Protein AF-A0A517TIW8-F1 (afdb_monomer_lite)

Structure (mmCIF, N/CA/C/O backbone):
data_AF-A0A517TIW8-F1
#
_entry.id   AF-A0A517TIW8-F1
#
loop_
_atom_site.group_PDB
_atom_site.id
_atom_site.type_symbol
_atom_site.label_atom_id
_atom_site.label_alt_id
_atom_site.label_comp_id
_atom_site.label_asym_id
_atom_site.label_entity_id
_atom_site.label_seq_id
_atom_site.pdbx_PDB_ins_code
_atom_site.Cartn_x
_atom_site.Cartn_y
_atom_site.Cartn_z
_atom_site.occupancy
_atom_site.B_iso_or_equiv
_atom_site.auth_seq_id
_atom_site.auth_comp_id
_atom_site.auth_asym_id
_atom_site.auth_atom_id
_atom_site.pdbx_PDB_model_num
ATOM 1 N N . MET A 1 1 ? -57.743 36.082 57.887 1.00 53.44 1 MET A N 1
ATOM 2 C CA . MET A 1 1 ? -57.154 34.724 57.846 1.00 53.44 1 MET A CA 1
ATOM 3 C C . MET A 1 1 ? -56.485 34.524 56.487 1.00 53.44 1 MET A C 1
ATOM 5 O O . MET A 1 1 ? -57.170 34.214 55.525 1.00 53.44 1 MET A O 1
ATOM 9 N N . HIS A 1 2 ? -55.177 34.782 56.382 1.00 53.62 2 HIS A N 1
ATOM 10 C CA . HIS A 1 2 ? -54.404 34.622 55.143 1.00 53.62 2 HIS A CA 1
ATOM 11 C C . HIS A 1 2 ? -53.753 33.231 55.110 1.00 53.62 2 HIS A C 1
ATOM 13 O O . HIS A 1 2 ? -52.951 32.910 55.984 1.00 53.62 2 HIS A O 1
ATOM 19 N N . ARG A 1 3 ? -54.089 32.403 54.112 1.00 60.78 3 ARG A N 1
ATOM 20 C CA . ARG A 1 3 ? -53.341 31.177 53.792 1.00 60.78 3 ARG A CA 1
ATOM 21 C C . ARG A 1 3 ? -52.105 31.566 52.981 1.00 60.78 3 ARG A C 1
ATOM 23 O O . ARG A 1 3 ? -52.243 32.026 51.853 1.00 60.78 3 ARG A O 1
ATOM 30 N N . MET A 1 4 ? -50.916 31.369 53.546 1.00 65.06 4 MET A N 1
ATOM 31 C CA . MET A 1 4 ? -49.669 31.328 52.781 1.00 65.06 4 MET A CA 1
ATOM 32 C C . MET A 1 4 ? -49.652 30.030 51.970 1.00 65.06 4 MET A C 1
ATOM 34 O O . MET A 1 4 ? -49.499 28.943 52.522 1.00 65.06 4 MET A O 1
ATOM 38 N N . THR A 1 5 ? -49.854 30.132 50.662 1.00 72.44 5 THR A N 1
ATOM 39 C CA . THR A 1 5 ? -49.616 29.038 49.720 1.00 72.44 5 THR A CA 1
ATOM 40 C C . THR A 1 5 ? -48.121 28.988 49.428 1.00 72.44 5 THR A C 1
ATOM 42 O O . THR A 1 5 ? -47.616 29.796 48.652 1.00 72.44 5 THR A O 1
ATOM 45 N N . SER A 1 6 ? -47.389 28.080 50.074 1.00 72.00 6 SER A N 1
ATOM 46 C CA . SER A 1 6 ? -46.005 27.792 49.693 1.00 72.00 6 SER A CA 1
ATOM 47 C C . SER A 1 6 ? -46.008 27.113 48.325 1.00 72.00 6 SER A C 1
ATOM 49 O O . SER A 1 6 ? -46.441 25.963 48.212 1.00 72.00 6 SER A O 1
ATOM 51 N N . GLU A 1 7 ? -45.568 27.828 47.289 1.00 78.31 7 GLU A N 1
ATOM 52 C CA . GLU A 1 7 ? -45.368 27.246 45.963 1.00 78.31 7 GLU A CA 1
ATOM 53 C C . GLU A 1 7 ? -44.355 26.090 46.038 1.00 78.31 7 GLU A C 1
ATOM 55 O O . GLU A 1 7 ? -43.270 26.249 46.611 1.00 78.31 7 GLU A O 1
ATOM 60 N N . PRO A 1 8 ? -44.679 24.914 45.473 1.00 79.94 8 PRO A N 1
ATOM 61 C CA . PRO A 1 8 ? -43.777 23.776 45.476 1.00 79.94 8 PRO A CA 1
ATOM 62 C C . PRO A 1 8 ? -42.590 24.061 44.553 1.00 79.94 8 PRO A C 1
ATOM 64 O O . PRO A 1 8 ? -42.716 24.104 43.330 1.00 79.94 8 PRO A O 1
ATOM 67 N N . THR A 1 9 ? -41.408 24.238 45.140 1.00 82.19 9 THR A N 1
ATOM 68 C CA . THR A 1 9 ? -40.166 24.395 44.382 1.00 82.19 9 THR A CA 1
ATOM 69 C C . THR A 1 9 ? -39.881 23.097 43.613 1.00 82.19 9 THR A C 1
ATOM 71 O O . THR A 1 9 ? -39.866 22.023 44.224 1.00 82.19 9 THR A O 1
ATOM 74 N N . PRO A 1 10 ? -39.655 23.144 42.287 1.00 83.56 10 PRO A N 1
ATOM 75 C CA . PRO A 1 10 ? -39.486 21.937 41.491 1.00 83.56 10 PRO A CA 1
ATOM 76 C C . PRO A 1 10 ? -38.250 21.144 41.948 1.00 83.56 10 PRO A C 1
ATOM 78 O O . PRO A 1 10 ? -37.184 21.725 42.188 1.00 83.56 10 PRO A O 1
ATOM 81 N N . PRO A 1 11 ? -38.352 19.807 42.067 1.00 83.62 11 PRO A N 1
ATOM 82 C CA . PRO A 1 11 ? -37.263 18.988 42.576 1.00 83.62 11 PRO A CA 1
ATOM 83 C C . PRO A 1 11 ? -36.067 19.022 41.617 1.00 83.62 11 PRO A C 1
ATOM 85 O O . PRO A 1 11 ? -36.160 18.618 40.455 1.00 83.62 11 PRO A O 1
ATOM 88 N N . LYS A 1 12 ? -34.907 19.465 42.119 1.00 85.38 12 LYS A N 1
ATOM 89 C CA . LYS A 1 12 ? -33.630 19.410 41.391 1.00 85.38 12 LYS A CA 1
ATOM 90 C C . LYS A 1 12 ? -33.255 17.951 41.112 1.00 85.38 12 LYS A C 1
ATOM 92 O O . LYS A 1 12 ? -32.778 17.241 41.997 1.00 85.38 12 LYS A O 1
ATOM 97 N N . ARG A 1 13 ? -33.435 17.503 39.867 1.00 84.00 13 ARG A N 1
ATOM 98 C CA . ARG A 1 13 ? -32.959 16.194 39.398 1.00 84.00 13 ARG A CA 1
ATOM 99 C C . ARG A 1 13 ? -31.432 16.205 39.328 1.00 84.00 13 ARG A C 1
ATOM 101 O O . ARG A 1 13 ? -30.853 16.939 38.534 1.00 84.00 13 ARG A O 1
ATOM 108 N N . ARG A 1 14 ? -30.773 15.384 40.150 1.00 81.50 14 ARG A N 1
ATOM 109 C CA . ARG A 1 14 ? -29.335 15.112 40.022 1.00 81.50 14 ARG A CA 1
ATOM 110 C C . ARG A 1 14 ? -29.149 13.929 39.068 1.00 81.50 14 ARG A C 1
ATOM 112 O O . ARG A 1 14 ? -29.747 12.882 39.329 1.00 81.50 14 ARG A O 1
ATOM 119 N N . PRO A 1 15 ? -28.362 14.055 37.988 1.00 83.81 15 PRO A N 1
ATOM 120 C CA . PRO A 1 15 ? -28.078 12.919 37.124 1.00 83.81 15 PRO A CA 1
ATOM 121 C C . PRO A 1 15 ? -27.316 11.860 37.929 1.00 83.81 15 PRO A C 1
ATOM 123 O O . PRO A 1 15 ? -26.245 12.124 38.472 1.00 83.81 15 PRO A O 1
ATOM 126 N N . ARG A 1 16 ? -27.887 10.657 38.039 1.00 83.69 16 ARG A N 1
ATOM 127 C CA . ARG A 1 16 ? -27.211 9.497 38.627 1.00 83.69 16 ARG A CA 1
ATOM 128 C C . ARG A 1 16 ? -26.372 8.840 37.541 1.00 83.69 16 ARG A C 1
ATOM 130 O O . ARG A 1 16 ? -26.819 7.907 36.884 1.00 83.69 16 ARG A O 1
ATOM 137 N N . ILE A 1 17 ? -25.180 9.380 37.312 1.00 85.88 17 ILE A N 1
ATOM 138 C CA . ILE A 1 17 ? -24.220 8.769 36.394 1.00 85.88 17 ILE A CA 1
ATOM 139 C C . ILE A 1 17 ? -23.651 7.541 37.107 1.00 85.88 17 ILE A C 1
ATOM 141 O O . ILE A 1 17 ? -23.059 7.661 38.179 1.00 85.88 17 ILE A O 1
ATOM 145 N N . SER A 1 18 ? -23.891 6.355 36.549 1.00 92.19 18 SER A N 1
ATOM 146 C CA . SER A 1 18 ? -23.332 5.113 37.084 1.00 92.19 18 SER A CA 1
ATOM 147 C C . SER A 1 18 ? -21.809 5.138 36.956 1.00 92.19 18 SER A C 1
ATOM 149 O O . SER A 1 18 ? -21.274 5.516 35.912 1.00 92.19 18 SER A O 1
ATOM 151 N N . LEU A 1 19 ? -21.107 4.700 38.002 1.00 94.12 19 LEU A N 1
ATOM 152 C CA . LEU A 1 19 ? -19.645 4.597 38.014 1.00 94.12 19 LEU A CA 1
ATOM 153 C C . LEU A 1 19 ? -19.140 3.676 36.890 1.00 94.12 19 LEU A C 1
ATOM 155 O O . LEU A 1 19 ? -18.113 3.947 36.273 1.00 94.12 19 LEU A O 1
ATOM 159 N N . LEU A 1 20 ? -19.931 2.653 36.548 1.00 95.50 20 LEU A N 1
ATOM 160 C CA . LEU A 1 20 ? -19.684 1.777 35.405 1.00 95.50 20 LEU A CA 1
ATOM 161 C C . LEU A 1 20 ? -19.690 2.556 34.084 1.00 95.50 20 LEU A C 1
ATOM 163 O O . LEU A 1 20 ? -18.801 2.366 33.260 1.00 95.50 20 LEU A O 1
ATOM 167 N N . SER A 1 21 ? -20.652 3.463 33.891 1.00 94.81 21 SER A N 1
ATOM 168 C CA . SER A 1 21 ? -20.737 4.285 32.678 1.00 94.81 21 SER A CA 1
ATOM 169 C C . SER A 1 21 ? -19.540 5.224 32.542 1.00 94.81 21 SER A C 1
ATOM 171 O O . SER A 1 21 ? -19.052 5.419 31.434 1.00 94.81 21 SER A O 1
ATOM 173 N N . LEU A 1 22 ? -19.036 5.771 33.654 1.00 95.69 22 LEU A N 1
ATOM 174 C CA . LEU A 1 22 ? -17.847 6.626 33.652 1.00 95.69 22 LEU A CA 1
ATOM 175 C C . LEU A 1 22 ? -16.584 5.837 33.273 1.00 95.69 22 LEU A C 1
ATOM 177 O O . LEU A 1 22 ? -15.780 6.297 32.463 1.00 95.69 22 LEU A O 1
ATOM 181 N N . LEU A 1 23 ? -16.432 4.633 33.827 1.00 97.38 23 LEU A N 1
ATOM 182 C CA . LEU A 1 23 ? -15.302 3.757 33.526 1.00 97.38 23 LEU A CA 1
ATOM 183 C C . LEU A 1 23 ? -15.332 3.284 32.066 1.00 97.38 23 LEU A C 1
ATOM 185 O O . LEU A 1 23 ? -14.308 3.304 31.385 1.00 97.38 23 LEU A O 1
ATOM 189 N N . LEU A 1 24 ? -16.518 2.938 31.560 1.00 97.88 24 LEU A N 1
ATOM 190 C CA . LEU A 1 24 ? -16.712 2.572 30.161 1.00 97.88 24 LEU A CA 1
ATOM 191 C C . LEU A 1 24 ? -16.408 3.748 29.224 1.00 97.88 24 LEU A C 1
ATOM 193 O O . LEU A 1 24 ? -15.723 3.565 28.221 1.00 97.88 24 LEU A O 1
ATOM 197 N N . LEU A 1 25 ? -16.841 4.963 29.575 1.00 97.69 25 LEU A N 1
ATOM 198 C CA . LEU A 1 25 ? -16.522 6.167 28.809 1.00 97.69 25 LEU A CA 1
ATOM 199 C C . LEU A 1 25 ? -15.007 6.398 28.738 1.00 97.69 25 LEU A C 1
ATOM 201 O O . LEU A 1 25 ? -14.480 6.631 27.654 1.00 97.69 25 LEU A O 1
ATOM 205 N N . MET A 1 26 ? -14.298 6.281 29.863 1.00 98.12 26 MET A N 1
ATOM 206 C CA . MET A 1 26 ? -12.839 6.420 29.890 1.00 98.12 26 MET A CA 1
ATOM 207 C C . MET A 1 26 ? -12.138 5.372 29.023 1.00 98.12 26 MET A C 1
ATOM 209 O O . MET A 1 26 ? -11.208 5.711 28.293 1.00 98.12 26 MET A O 1
ATOM 213 N N . ALA A 1 27 ? -12.602 4.120 29.038 1.00 98.25 27 ALA A N 1
ATOM 214 C CA . ALA A 1 27 ? -12.051 3.072 28.182 1.00 98.25 27 ALA A CA 1
ATOM 215 C C . ALA A 1 27 ? -12.251 3.381 26.685 1.00 98.25 27 ALA A C 1
ATOM 217 O O . ALA A 1 27 ? -11.324 3.226 25.884 1.00 98.25 27 ALA A O 1
ATOM 218 N N . VAL A 1 28 ? -13.432 3.874 26.298 1.00 98.44 28 VAL A N 1
ATOM 219 C CA . VAL A 1 28 ? -13.714 4.284 24.911 1.00 98.44 28 VAL A CA 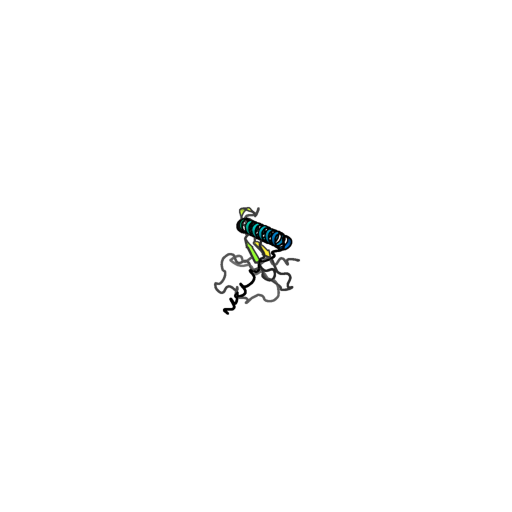1
ATOM 220 C C . VAL A 1 28 ? -12.835 5.466 24.502 1.00 98.44 28 VAL A C 1
ATOM 222 O O . VAL A 1 28 ? -12.226 5.440 23.434 1.00 98.44 28 VAL A O 1
ATOM 225 N N . VAL A 1 29 ? -12.700 6.485 25.353 1.00 98.50 29 VAL A N 1
ATOM 226 C CA . VAL A 1 29 ? -11.835 7.643 25.071 1.00 98.50 29 VAL A CA 1
ATOM 227 C C . VAL A 1 29 ? -10.373 7.210 24.935 1.00 98.50 29 VAL A C 1
ATOM 229 O O . VAL A 1 29 ? -9.712 7.594 23.970 1.00 98.50 29 VAL A O 1
ATOM 232 N N . GLY A 1 30 ? -9.885 6.358 25.839 1.00 98.25 30 GLY A N 1
ATOM 233 C CA . GLY A 1 30 ? -8.517 5.842 25.799 1.00 98.25 30 GLY A CA 1
ATOM 234 C C . GLY A 1 30 ? -8.219 5.054 24.522 1.00 98.25 30 GLY A C 1
ATOM 235 O O . GLY A 1 30 ? -7.231 5.325 23.843 1.00 98.25 30 GLY A O 1
ATOM 236 N N . THR A 1 31 ? -9.098 4.125 24.141 1.00 98.38 31 THR A N 1
ATOM 237 C CA . THR A 1 31 ? -8.937 3.337 22.902 1.00 98.38 31 THR A CA 1
ATOM 238 C C . THR A 1 31 ? -9.024 4.199 21.642 1.00 98.38 31 THR A C 1
ATOM 240 O O . THR A 1 31 ? -8.255 3.991 20.700 1.00 98.38 31 THR A O 1
ATOM 243 N N . THR A 1 32 ? -9.895 5.211 21.633 1.00 98.44 32 THR A N 1
ATOM 244 C CA . THR A 1 32 ? -10.029 6.145 20.505 1.00 98.44 32 THR A CA 1
ATOM 245 C C . THR A 1 32 ? -8.764 6.985 20.329 1.00 98.44 32 THR A C 1
ATOM 247 O O . THR A 1 32 ? -8.243 7.088 19.217 1.00 98.44 32 THR A O 1
ATOM 250 N N . LEU A 1 33 ? -8.221 7.531 21.423 1.00 98.19 33 LEU A N 1
ATOM 251 C CA . LEU A 1 33 ? -6.972 8.296 21.403 1.00 98.19 33 LEU A CA 1
ATOM 252 C C . LEU A 1 33 ? -5.790 7.438 20.943 1.00 98.19 33 LEU A C 1
ATOM 254 O O . LEU A 1 33 ? -5.034 7.865 20.072 1.00 98.19 33 LEU A O 1
ATOM 258 N N . MET A 1 34 ? -5.670 6.213 21.462 1.00 97.94 34 MET A N 1
ATOM 259 C CA . MET A 1 34 ? -4.610 5.282 21.068 1.00 97.94 34 MET A CA 1
ATOM 260 C C . MET A 1 34 ? -4.664 4.966 19.567 1.00 97.94 34 MET A C 1
ATOM 262 O O . MET A 1 34 ? -3.651 5.039 18.872 1.00 97.94 34 MET A O 1
ATOM 266 N N . THR A 1 35 ? -5.860 4.683 19.043 1.00 97.12 35 THR A N 1
ATOM 267 C CA . THR A 1 35 ? -6.064 4.400 17.613 1.00 97.12 35 THR A CA 1
ATOM 268 C C . THR A 1 35 ? -5.695 5.606 16.751 1.00 97.12 35 THR A C 1
ATOM 270 O O . THR A 1 35 ? -5.063 5.461 15.703 1.00 97.12 35 THR A O 1
ATOM 273 N N . TRP A 1 36 ? -6.047 6.812 17.202 1.00 97.44 36 TRP A N 1
ATOM 274 C CA . TRP A 1 36 ? -5.723 8.044 16.494 1.00 97.44 36 TRP A CA 1
ATOM 275 C C . TRP A 1 36 ? -4.214 8.312 16.442 1.00 97.44 36 TRP A C 1
ATOM 277 O O . TRP A 1 36 ? -3.688 8.618 15.368 1.00 97.44 36 TRP A O 1
ATOM 287 N N . MET A 1 37 ? -3.502 8.135 17.560 1.00 96.75 37 MET A N 1
ATOM 288 C CA . MET A 1 37 ? -2.038 8.252 17.594 1.00 96.75 37 MET A CA 1
ATOM 289 C C . MET A 1 37 ? -1.385 7.240 16.648 1.00 96.75 37 MET A C 1
ATOM 291 O O . MET A 1 37 ? -0.543 7.608 15.829 1.00 96.75 37 MET A O 1
ATOM 295 N N . GLN A 1 38 ? -1.858 5.993 16.670 1.00 95.69 38 GLN A N 1
ATOM 296 C CA . GLN A 1 38 ? -1.348 4.940 15.798 1.00 95.69 38 GLN A CA 1
ATOM 297 C C . GLN A 1 38 ? -1.563 5.260 14.310 1.00 95.69 38 GLN A C 1
ATOM 299 O O . GLN A 1 38 ? -0.679 5.026 13.488 1.00 95.69 38 GLN A O 1
ATOM 304 N N . TRP A 1 39 ? -2.714 5.824 13.935 1.00 94.25 39 TRP A N 1
ATOM 305 C CA . TRP A 1 39 ? -2.968 6.252 12.555 1.00 94.25 39 TRP A CA 1
ATOM 306 C C . TRP A 1 39 ? -2.048 7.386 12.111 1.00 94.25 39 TRP A C 1
ATOM 308 O O . TRP A 1 39 ? -1.561 7.368 10.977 1.00 94.25 39 TRP A O 1
ATOM 318 N N . ARG A 1 40 ? -1.790 8.351 12.998 1.00 96.25 40 ARG A N 1
ATOM 319 C CA . ARG A 1 40 ? -0.915 9.489 12.711 1.00 96.25 40 ARG A CA 1
ATOM 320 C C . ARG A 1 40 ? 0.525 9.050 12.446 1.00 96.25 40 ARG A C 1
ATOM 322 O O . ARG A 1 40 ? 1.166 9.612 11.564 1.00 96.25 40 ARG A O 1
ATOM 329 N N . GLU A 1 41 ? 1.007 8.040 13.161 1.00 93.88 41 GLU A N 1
ATOM 330 C CA . GLU A 1 41 ? 2.356 7.498 12.973 1.00 93.88 41 GLU A CA 1
ATOM 331 C C . GLU A 1 41 ? 2.438 6.533 11.783 1.00 93.88 41 GLU A C 1
ATOM 333 O O . GLU A 1 41 ? 3.359 6.614 10.975 1.00 93.88 41 GLU A O 1
ATOM 338 N N . LEU A 1 42 ? 1.453 5.650 11.598 1.00 94.62 42 LEU A N 1
ATOM 339 C CA . LEU A 1 42 ? 1.490 4.658 10.517 1.00 94.62 42 LEU A CA 1
ATOM 340 C C . LEU A 1 42 ? 1.317 5.260 9.118 1.00 94.62 42 LEU A C 1
ATOM 342 O O . LEU A 1 42 ? 1.790 4.670 8.147 1.00 94.62 42 LEU A O 1
ATOM 346 N N . GLY A 1 43 ? 0.630 6.398 8.992 1.00 92.12 43 GLY A N 1
ATOM 347 C CA . GLY A 1 43 ? 0.431 7.099 7.721 1.00 92.12 43 GLY A CA 1
ATOM 348 C C . GLY A 1 43 ? 1.738 7.360 6.954 1.00 92.12 43 GLY A C 1
ATOM 349 O O . GLY A 1 43 ? 1.910 6.796 5.868 1.00 92.12 43 GLY A O 1
ATOM 350 N N . PRO A 1 44 ? 2.678 8.155 7.502 1.00 93.12 44 PRO A N 1
ATOM 351 C CA . PRO A 1 44 ? 3.938 8.470 6.831 1.00 93.12 44 PRO A CA 1
ATOM 352 C C . PRO A 1 44 ? 4.794 7.222 6.583 1.00 93.12 44 PRO A C 1
ATOM 354 O O . PRO A 1 44 ? 5.274 7.013 5.468 1.00 93.12 44 PRO A O 1
ATOM 357 N N . LEU A 1 45 ? 4.881 6.319 7.563 1.00 93.31 45 LEU A N 1
ATOM 358 C CA . LEU A 1 45 ? 5.625 5.060 7.442 1.00 93.31 45 LEU A CA 1
ATOM 359 C C . LEU A 1 45 ? 5.128 4.184 6.283 1.00 93.31 45 LEU A C 1
ATOM 361 O O . LEU A 1 45 ? 5.927 3.548 5.594 1.00 93.31 45 LEU A O 1
ATOM 365 N N . ARG A 1 46 ? 3.814 4.156 6.028 1.00 91.19 46 ARG A N 1
ATOM 366 C CA . ARG A 1 46 ? 3.233 3.447 4.876 1.00 91.19 46 ARG A CA 1
ATOM 367 C C . ARG A 1 46 ? 3.570 4.129 3.557 1.00 91.19 46 ARG A C 1
ATOM 369 O O . ARG A 1 46 ? 3.836 3.427 2.583 1.00 91.19 46 ARG A O 1
ATOM 376 N N . THR A 1 47 ? 3.572 5.461 3.515 1.00 91.94 47 THR A N 1
ATOM 377 C CA . THR A 1 47 ? 3.950 6.202 2.302 1.00 91.94 47 THR A CA 1
ATOM 378 C C . THR A 1 47 ? 5.423 6.023 1.959 1.00 91.94 47 THR A C 1
ATOM 380 O O . THR A 1 47 ? 5.742 5.779 0.800 1.00 91.94 47 THR A O 1
ATOM 383 N N . GLU A 1 48 ? 6.310 6.027 2.954 1.00 93.94 48 GLU A N 1
ATOM 384 C CA . GLU A 1 48 ? 7.738 5.785 2.750 1.00 93.94 48 GLU A CA 1
ATOM 385 C C . GLU A 1 48 ? 8.014 4.341 2.348 1.00 93.94 48 GLU A C 1
ATOM 387 O O . GLU A 1 48 ? 8.708 4.111 1.366 1.00 93.94 48 GLU A O 1
ATOM 392 N N . ASN A 1 49 ? 7.409 3.355 3.020 1.00 93.50 49 ASN A N 1
ATOM 393 C CA . ASN A 1 49 ? 7.534 1.956 2.599 1.00 93.50 49 ASN A CA 1
ATOM 394 C C . ASN A 1 49 ? 7.049 1.747 1.167 1.00 93.50 49 ASN A C 1
ATOM 396 O O . ASN A 1 49 ? 7.644 0.979 0.416 1.00 93.50 49 ASN A O 1
ATOM 400 N N . ARG A 1 50 ? 5.954 2.412 0.786 1.00 90.00 50 ARG A N 1
ATOM 401 C CA . ARG A 1 50 ? 5.456 2.369 -0.585 1.00 90.00 50 ARG A CA 1
ATOM 402 C C . ARG A 1 50 ? 6.470 2.984 -1.548 1.00 90.00 50 ARG A C 1
ATOM 404 O O . ARG A 1 50 ? 6.797 2.336 -2.534 1.00 90.00 50 ARG A O 1
ATOM 411 N N . ARG A 1 51 ? 7.009 4.163 -1.231 1.00 91.56 51 ARG A N 1
ATOM 412 C CA . ARG A 1 51 ? 8.033 4.834 -2.041 1.00 91.56 51 ARG A CA 1
ATOM 413 C C . ARG A 1 51 ? 9.279 3.965 -2.211 1.00 91.56 51 ARG A C 1
ATOM 415 O O . ARG A 1 51 ? 9.729 3.766 -3.327 1.00 91.56 51 ARG A O 1
ATOM 422 N N . LEU A 1 52 ? 9.784 3.380 -1.126 1.00 91.44 52 LEU A N 1
ATOM 423 C CA . LEU A 1 52 ? 10.956 2.498 -1.139 1.00 91.44 52 LEU A CA 1
ATOM 424 C C . LEU A 1 52 ? 10.710 1.220 -1.947 1.00 91.44 52 LEU A C 1
ATOM 426 O O . LEU A 1 52 ? 11.599 0.743 -2.647 1.00 91.44 52 LEU A O 1
ATOM 430 N N . LYS A 1 53 ? 9.500 0.660 -1.880 1.00 89.50 53 LYS A N 1
ATOM 431 C CA . LYS A 1 53 ? 9.110 -0.482 -2.717 1.00 89.50 53 LYS A CA 1
ATOM 432 C C . LYS A 1 53 ? 9.055 -0.102 -4.192 1.00 89.50 53 LYS A C 1
ATOM 434 O O . LYS A 1 53 ? 9.580 -0.841 -5.018 1.00 89.50 53 LYS A O 1
ATOM 439 N N . GLU A 1 54 ? 8.481 1.053 -4.516 1.00 86.50 54 GLU A N 1
ATOM 440 C CA . GLU A 1 54 ? 8.465 1.589 -5.881 1.00 86.50 54 GLU A CA 1
ATOM 441 C C . GLU A 1 54 ? 9.899 1.835 -6.394 1.00 86.50 54 GLU A C 1
ATOM 443 O O . GLU A 1 54 ? 10.227 1.415 -7.502 1.00 86.50 54 GLU A O 1
ATOM 448 N N . GLU A 1 55 ? 10.785 2.394 -5.561 1.00 87.62 55 GLU A N 1
ATOM 449 C CA . GLU A 1 55 ? 12.214 2.578 -5.859 1.00 87.62 55 GLU A CA 1
ATOM 450 C C . GLU A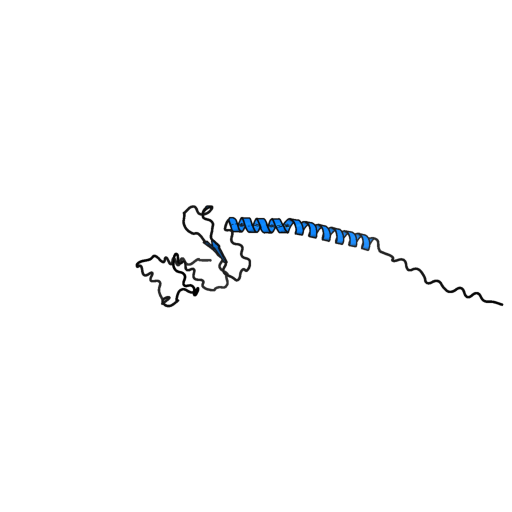 1 55 ? 12.950 1.248 -6.071 1.00 87.62 55 GLU A C 1
ATOM 452 O O . GLU A 1 55 ? 13.844 1.172 -6.905 1.00 87.62 55 GLU A O 1
ATOM 457 N N . ARG A 1 56 ? 12.568 0.175 -5.368 1.00 89.12 56 ARG A N 1
ATOM 458 C CA . ARG A 1 56 ? 13.158 -1.163 -5.545 1.00 89.12 56 ARG A CA 1
ATOM 459 C C . ARG A 1 56 ? 12.618 -1.913 -6.767 1.00 89.12 56 ARG A C 1
ATOM 461 O O . ARG A 1 56 ? 13.130 -2.976 -7.116 1.00 89.12 56 ARG A O 1
ATOM 468 N N . GLY A 1 57 ? 11.570 -1.398 -7.409 1.00 87.62 57 GLY A N 1
ATOM 469 C CA . GLY A 1 57 ? 10.847 -2.105 -8.466 1.00 87.62 57 GLY A CA 1
ATOM 470 C C . GLY A 1 57 ? 9.920 -3.211 -7.943 1.00 87.62 57 GLY A C 1
ATOM 471 O O . GLY A 1 57 ? 9.572 -4.134 -8.687 1.00 87.62 57 GLY A O 1
ATOM 472 N N . ASP A 1 58 ? 9.508 -3.145 -6.674 1.00 90.19 58 ASP A N 1
ATOM 473 C CA . ASP A 1 58 ? 8.439 -3.994 -6.161 1.00 90.19 58 ASP A CA 1
ATOM 474 C C . ASP A 1 58 ? 7.090 -3.535 -6.717 1.00 90.19 58 ASP A C 1
ATOM 476 O O . ASP A 1 58 ? 6.709 -2.367 -6.659 1.00 90.19 58 ASP A O 1
ATOM 480 N N . LEU A 1 59 ? 6.354 -4.490 -7.284 1.00 89.31 59 LEU A N 1
ATOM 481 C CA . LEU A 1 59 ? 5.099 -4.217 -7.960 1.00 89.31 59 LEU A CA 1
ATOM 482 C C . LEU A 1 59 ? 3.961 -4.193 -6.939 1.00 89.31 59 LEU A C 1
ATOM 484 O O . LEU A 1 59 ? 3.570 -5.231 -6.406 1.00 89.31 59 LEU A O 1
ATOM 488 N N . PHE A 1 60 ? 3.423 -3.004 -6.677 1.00 90.31 60 PHE A N 1
ATOM 489 C CA . PHE A 1 60 ? 2.229 -2.841 -5.859 1.00 90.31 60 PHE A CA 1
ATOM 490 C C . PHE A 1 60 ? 0.969 -2.980 -6.721 1.00 90.31 60 PHE A C 1
ATOM 492 O O . PHE A 1 60 ? 0.698 -2.153 -7.590 1.00 90.31 60 PHE A O 1
ATOM 499 N N . VAL A 1 61 ? 0.183 -4.025 -6.466 1.00 92.69 61 VAL A N 1
ATOM 500 C CA . VAL A 1 61 ? -1.072 -4.293 -7.180 1.00 92.69 61 VAL A CA 1
ATOM 501 C C . VAL A 1 61 ? -2.222 -3.670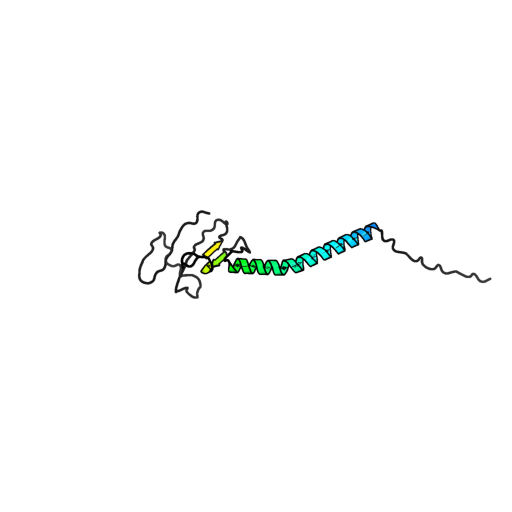 -6.396 1.00 92.69 61 VAL A C 1
ATOM 503 O O . VAL A 1 61 ? -2.717 -4.258 -5.438 1.00 92.69 61 VAL A O 1
ATOM 506 N N . ALA A 1 62 ? -2.639 -2.463 -6.786 1.00 90.12 62 ALA A N 1
ATOM 507 C CA . ALA A 1 62 ? -3.762 -1.776 -6.141 1.00 90.12 62 ALA A CA 1
ATOM 508 C C . ALA A 1 62 ? -5.120 -2.418 -6.483 1.00 90.12 62 ALA A C 1
ATOM 510 O O . ALA A 1 62 ? -6.011 -2.474 -5.640 1.00 90.12 62 ALA A O 1
ATOM 511 N N . ASP A 1 63 ? -5.267 -2.906 -7.718 1.00 93.25 63 ASP A N 1
ATOM 512 C CA . ASP A 1 63 ? -6.479 -3.562 -8.214 1.00 93.25 63 ASP A CA 1
ATOM 513 C C . ASP A 1 63 ? -6.108 -4.906 -8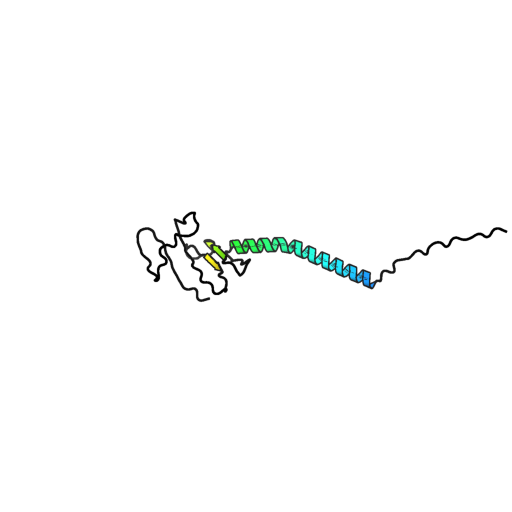.865 1.00 93.25 63 ASP A C 1
ATOM 515 O O . ASP A 1 63 ? -5.527 -4.902 -9.955 1.00 93.25 63 ASP A O 1
ATOM 519 N N . PRO A 1 64 ? -6.455 -6.053 -8.251 1.00 93.31 64 PRO A N 1
ATOM 520 C CA . PRO A 1 64 ? -6.152 -7.381 -8.771 1.00 93.31 64 PRO A CA 1
ATOM 521 C C . PRO A 1 64 ? -7.083 -7.797 -9.925 1.00 93.31 64 PRO A C 1
ATOM 523 O O . PRO A 1 64 ? -7.300 -8.983 -10.154 1.00 93.31 64 PRO A O 1
ATOM 526 N N . LYS A 1 65 ? -7.700 -6.860 -10.643 1.00 92.88 65 LYS A N 1
ATOM 527 C CA . LYS A 1 65 ? -8.424 -7.134 -11.895 1.00 92.88 65 LYS A CA 1
ATOM 528 C C . LYS A 1 65 ? -7.801 -6.447 -13.107 1.00 92.88 65 LYS A C 1
ATOM 530 O O . LYS A 1 65 ? -8.270 -6.645 -14.223 1.00 92.88 65 LYS A O 1
ATOM 535 N N . ARG A 1 66 ? -6.767 -5.626 -12.910 1.00 91.44 66 ARG A N 1
ATOM 536 C CA . ARG A 1 66 ? -6.110 -4.852 -13.974 1.00 91.44 66 ARG A CA 1
ATOM 537 C C . ARG A 1 66 ? -4.676 -5.309 -14.153 1.00 91.44 66 ARG A C 1
ATOM 539 O O . ARG A 1 66 ? -4.014 -5.608 -13.174 1.00 91.44 66 ARG A O 1
ATOM 546 N N . VAL A 1 67 ? -4.176 -5.315 -15.382 1.00 90.56 67 VAL A N 1
ATOM 547 C CA . VAL A 1 67 ? -2.747 -5.549 -15.630 1.00 90.56 67 VAL A CA 1
ATOM 548 C C . VAL A 1 67 ? -1.948 -4.391 -15.036 1.00 90.56 67 VAL A C 1
ATOM 550 O O . VAL A 1 67 ? -2.263 -3.229 -15.291 1.00 90.56 67 VAL A O 1
ATOM 553 N N . HIS A 1 68 ? -0.906 -4.708 -14.270 1.00 90.75 68 HIS A N 1
ATOM 554 C CA . HIS A 1 68 ? 0.036 -3.716 -13.745 1.00 90.75 68 HIS A CA 1
ATOM 555 C C . HIS A 1 68 ? 1.434 -4.059 -14.229 1.00 90.75 68 HIS A C 1
ATOM 557 O O . HIS A 1 68 ? 1.827 -5.222 -14.210 1.00 90.75 68 HIS A O 1
ATOM 563 N N . ALA A 1 69 ? 2.200 -3.057 -14.638 1.00 90.56 69 ALA A N 1
ATOM 564 C CA . ALA A 1 69 ? 3.586 -3.233 -15.040 1.00 90.56 69 ALA A CA 1
ATOM 565 C C . ALA A 1 69 ? 4.443 -2.145 -14.401 1.00 90.56 69 ALA A C 1
ATOM 567 O O . ALA A 1 69 ? 4.063 -0.975 -14.392 1.00 90.56 69 ALA A O 1
ATOM 568 N N . ILE A 1 70 ? 5.607 -2.535 -13.892 1.00 90.12 70 ILE A N 1
ATOM 569 C CA . ILE A 1 70 ? 6.624 -1.609 -13.402 1.00 90.12 70 ILE A CA 1
ATOM 570 C C . ILE A 1 70 ? 7.962 -1.941 -14.049 1.00 90.12 70 ILE A C 1
ATOM 572 O O . ILE A 1 70 ? 8.307 -3.106 -14.271 1.00 90.12 70 ILE A O 1
ATOM 576 N N . ARG A 1 71 ? 8.720 -0.897 -14.372 1.00 88.50 71 ARG A N 1
ATOM 577 C CA . ARG A 1 71 ? 10.096 -1.032 -14.834 1.00 88.50 71 ARG A CA 1
ATOM 578 C C . ARG A 1 71 ? 11.000 -1.257 -13.627 1.00 88.50 71 ARG A C 1
ATOM 580 O O . ARG A 1 71 ? 10.952 -0.481 -12.679 1.00 88.50 71 ARG A O 1
ATOM 587 N N . ILE A 1 72 ? 11.842 -2.282 -13.686 1.00 88.94 72 ILE A N 1
ATOM 588 C CA . ILE A 1 72 ? 12.849 -2.523 -12.653 1.00 88.94 72 ILE A CA 1
ATOM 589 C C . ILE A 1 72 ? 14.016 -1.546 -12.898 1.00 88.94 72 ILE A C 1
ATOM 591 O O . ILE A 1 72 ? 14.480 -1.438 -14.043 1.00 88.94 72 ILE A O 1
ATOM 595 N N . PRO A 1 73 ? 14.478 -0.800 -11.877 1.00 86.31 73 PRO A N 1
ATOM 596 C CA . PRO A 1 73 ? 15.636 0.075 -12.016 1.00 86.31 73 PRO A CA 1
ATOM 597 C C . PRO A 1 73 ? 16.880 -0.716 -12.423 1.00 86.31 73 PRO A C 1
ATOM 599 O O . PRO A 1 73 ? 17.060 -1.865 -12.019 1.00 86.31 73 PRO A O 1
ATOM 602 N N . LYS A 1 74 ? 17.754 -0.086 -13.215 1.00 87.44 74 LYS A N 1
ATOM 603 C CA . LYS A 1 74 ? 18.962 -0.731 -13.759 1.00 87.44 74 LYS A CA 1
ATOM 604 C C . LYS A 1 74 ? 19.888 -1.260 -12.662 1.00 87.44 74 LYS A C 1
ATOM 606 O O . LYS A 1 74 ? 20.519 -2.288 -12.865 1.00 87.44 74 LYS A O 1
ATOM 611 N N . ASP A 1 75 ? 19.896 -0.609 -11.502 1.00 87.06 75 ASP A N 1
ATOM 612 C CA . ASP A 1 75 ? 20.751 -0.955 -10.362 1.00 87.06 75 ASP A CA 1
ATOM 613 C C . ASP A 1 75 ? 20.466 -2.358 -9.798 1.00 87.06 75 ASP A C 1
ATOM 615 O O . ASP A 1 75 ? 21.326 -2.959 -9.160 1.00 87.06 75 ASP A O 1
ATOM 619 N N . PHE A 1 76 ? 19.274 -2.906 -10.061 1.00 82.12 76 PHE A N 1
ATOM 620 C CA . PHE A 1 76 ? 18.857 -4.228 -9.585 1.00 82.12 76 PHE A CA 1
ATOM 621 C C . PHE A 1 76 ? 18.949 -5.330 -10.648 1.00 82.12 76 PHE A C 1
ATOM 623 O O . PHE A 1 76 ? 18.659 -6.488 -10.346 1.00 82.12 76 PHE A O 1
ATOM 630 N N . VAL A 1 77 ? 19.329 -5.007 -11.889 1.00 85.19 77 VAL A N 1
ATOM 631 C CA . VAL A 1 77 ? 19.415 -5.983 -12.983 1.00 85.19 77 VAL A CA 1
ATOM 632 C C . VAL A 1 77 ? 20.886 -6.226 -13.314 1.00 85.19 77 VAL A C 1
ATOM 634 O O . VAL A 1 77 ? 21.581 -5.336 -13.787 1.00 85.19 77 VAL A O 1
ATOM 637 N N . THR A 1 78 ? 21.369 -7.452 -13.090 1.00 83.25 78 THR A N 1
ATOM 638 C CA . THR A 1 78 ? 22.781 -7.836 -13.311 1.00 83.25 78 THR A CA 1
ATOM 639 C C . THR A 1 78 ? 23.234 -7.658 -14.764 1.00 83.25 78 THR A C 1
ATOM 641 O O . THR A 1 78 ? 24.406 -7.414 -15.029 1.00 83.25 78 THR A O 1
ATOM 644 N N . ASN A 1 79 ? 22.298 -7.741 -15.708 1.00 77.88 79 ASN A N 1
ATOM 645 C CA . ASN A 1 79 ? 22.539 -7.497 -17.124 1.00 77.88 79 ASN A CA 1
ATOM 646 C C . ASN A 1 79 ? 21.916 -6.149 -17.493 1.00 77.88 79 ASN A C 1
ATOM 648 O O . ASN A 1 79 ? 20.789 -5.886 -17.088 1.00 77.88 79 ASN A O 1
ATOM 652 N N . GLN A 1 80 ? 22.584 -5.325 -18.309 1.00 66.88 80 GLN A N 1
ATOM 653 C CA . GLN A 1 80 ? 22.118 -3.990 -18.747 1.00 66.88 80 GLN A CA 1
ATOM 654 C C . GLN A 1 80 ? 20.805 -3.986 -19.574 1.00 66.88 80 GLN A C 1
ATOM 656 O O . GLN A 1 80 ? 20.478 -3.009 -20.248 1.00 66.88 80 GLN A O 1
ATOM 661 N N . ASN A 1 81 ? 20.037 -5.071 -19.532 1.00 79.19 81 ASN A N 1
ATOM 662 C CA . ASN A 1 81 ? 18.773 -5.241 -20.217 1.00 79.19 81 ASN A CA 1
ATOM 663 C C . ASN A 1 81 ? 17.641 -4.548 -19.450 1.00 79.19 81 ASN A C 1
ATOM 665 O O . ASN A 1 81 ? 17.593 -4.534 -18.220 1.00 79.19 81 ASN A O 1
ATOM 669 N N . TYR A 1 82 ? 16.684 -4.000 -20.195 1.00 80.31 82 TYR A N 1
ATOM 670 C CA . TYR A 1 82 ? 15.440 -3.490 -19.628 1.00 80.31 82 TYR A CA 1
ATOM 671 C C . TYR A 1 82 ? 14.624 -4.657 -19.061 1.00 80.31 82 TYR A C 1
ATOM 673 O O . TYR A 1 82 ? 14.161 -5.508 -19.816 1.00 80.31 82 TYR A O 1
ATOM 681 N N . ALA A 1 83 ? 14.443 -4.693 -17.740 1.00 86.31 83 ALA A N 1
ATOM 682 C CA . ALA A 1 83 ? 13.587 -5.670 -17.079 1.00 86.31 83 ALA A CA 1
ATOM 683 C C . ALA A 1 83 ? 12.289 -5.010 -16.600 1.00 86.31 83 ALA A C 1
ATOM 685 O O . ALA A 1 83 ? 12.290 -3.903 -16.054 1.00 86.31 83 ALA A O 1
ATOM 686 N N . PHE A 1 84 ? 11.177 -5.711 -16.793 1.00 88.81 84 PHE A N 1
ATOM 687 C CA . PHE A 1 84 ? 9.857 -5.291 -16.340 1.00 88.81 84 PHE A CA 1
ATOM 688 C C . PHE A 1 84 ? 9.266 -6.383 -15.461 1.00 88.81 84 PHE A C 1
ATOM 690 O O . PHE A 1 84 ? 9.380 -7.569 -15.771 1.00 88.81 84 PHE A O 1
ATOM 697 N N . ARG A 1 85 ? 8.609 -5.983 -14.374 1.00 89.06 85 ARG A N 1
ATOM 698 C CA . ARG A 1 85 ? 7.774 -6.877 -13.576 1.00 89.06 85 ARG A CA 1
ATOM 699 C C . ARG A 1 85 ? 6.327 -6.589 -13.943 1.00 89.06 85 ARG A C 1
ATOM 701 O O . ARG A 1 85 ? 5.867 -5.459 -13.791 1.00 89.06 85 ARG A O 1
ATOM 708 N N . VAL A 1 86 ? 5.633 -7.601 -14.455 1.00 92.31 86 VAL A N 1
ATOM 709 C CA . VAL A 1 86 ? 4.240 -7.492 -14.898 1.00 92.31 86 VAL A CA 1
ATOM 710 C C . VAL A 1 86 ? 3.384 -8.416 -14.049 1.00 92.31 86 VAL A C 1
ATOM 712 O O . VAL A 1 86 ? 3.696 -9.594 -13.887 1.00 92.31 86 VAL A O 1
ATOM 715 N N . TRP A 1 87 ? 2.306 -7.873 -13.501 1.00 93.44 87 TRP A N 1
ATOM 7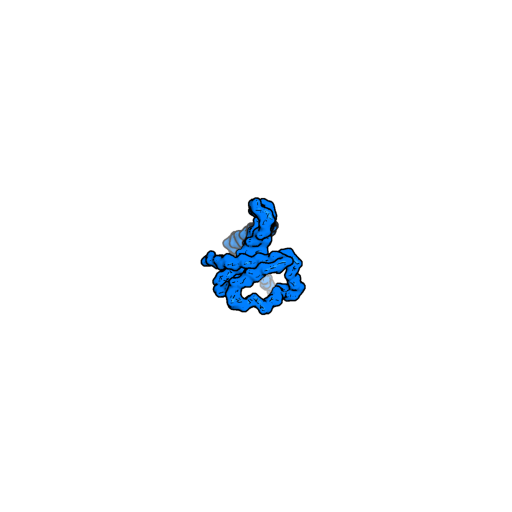16 C CA . TRP A 1 87 ? 1.254 -8.626 -12.843 1.00 93.44 87 TRP A CA 1
ATOM 717 C C . TRP A 1 87 ? 0.093 -8.787 -13.812 1.00 93.44 87 TRP A C 1
ATOM 719 O O . TRP A 1 87 ? -0.413 -7.804 -14.362 1.00 93.44 87 TRP A O 1
ATOM 729 N N . VAL A 1 88 ? -0.319 -10.036 -14.009 1.00 93.69 88 VAL A N 1
ATOM 730 C CA . VAL A 1 88 ? -1.407 -10.408 -14.908 1.00 93.69 88 VAL A CA 1
ATOM 731 C C . VAL A 1 88 ? -2.539 -11.013 -14.072 1.00 93.69 88 VAL A C 1
ATOM 733 O O . VAL A 1 88 ? -2.279 -11.928 -13.282 1.00 93.69 88 VAL A O 1
ATOM 736 N N . PRO A 1 89 ? -3.781 -10.520 -14.212 1.00 94.38 89 PRO A N 1
ATOM 737 C CA . PRO A 1 89 ? -4.928 -11.093 -13.522 1.00 94.38 89 PRO A CA 1
ATOM 738 C C . PRO A 1 89 ? -5.203 -12.536 -13.961 1.00 94.38 89 PRO A C 1
ATOM 740 O O . PRO A 1 89 ? -4.943 -12.937 -15.093 1.00 94.38 89 PRO A O 1
ATOM 743 N N . ARG A 1 90 ? -5.735 -13.339 -13.031 1.00 91.81 90 ARG A N 1
ATOM 744 C CA . ARG A 1 90 ? -6.089 -14.756 -13.245 1.00 91.81 90 ARG A CA 1
ATOM 745 C C . ARG A 1 90 ? -7.519 -14.930 -13.765 1.00 91.81 90 ARG A C 1
ATOM 747 O O . ARG A 1 90 ? -8.230 -15.845 -13.371 1.00 91.81 90 ARG A O 1
ATOM 754 N N . ASP A 1 91 ? -7.964 -14.030 -14.626 1.00 90.75 91 ASP A N 1
ATOM 755 C CA . ASP A 1 91 ? -9.330 -13.959 -15.149 1.00 90.75 91 ASP A CA 1
ATOM 756 C C . ASP A 1 91 ? -9.534 -14.770 -16.444 1.00 90.75 91 ASP A C 1
ATOM 758 O O . ASP A 1 91 ? -10.557 -14.638 -17.112 1.00 90.75 91 ASP A O 1
ATOM 762 N N . GLY A 1 92 ? -8.566 -15.622 -16.806 1.00 86.25 92 GLY A N 1
ATOM 763 C CA . GLY A 1 92 ? -8.638 -16.511 -17.974 1.00 86.25 92 GLY A CA 1
ATOM 764 C C . GLY A 1 92 ? -8.534 -15.795 -19.324 1.00 86.25 92 GLY A C 1
ATOM 765 O O . GLY A 1 92 ? -8.631 -16.432 -20.373 1.00 86.25 92 GLY A O 1
ATOM 766 N N . ARG A 1 93 ? -8.329 -14.473 -19.320 1.00 85.69 93 ARG A N 1
ATOM 767 C CA . ARG A 1 93 ? -8.127 -13.674 -20.530 1.00 85.69 93 ARG A CA 1
ATOM 768 C C . ARG A 1 93 ? -6.714 -13.876 -21.071 1.00 85.69 93 ARG A C 1
ATOM 770 O O . ARG A 1 93 ? -5.764 -14.078 -20.318 1.00 85.69 93 ARG A O 1
ATOM 777 N N . LYS A 1 94 ? -6.575 -13.806 -22.395 1.00 84.25 94 LYS A N 1
ATOM 778 C CA . LYS A 1 94 ? -5.269 -13.831 -23.061 1.00 84.25 94 LYS A CA 1
ATOM 779 C C . LYS A 1 94 ? -4.720 -12.412 -23.127 1.00 84.25 94 LYS A C 1
ATOM 781 O O . LYS A 1 94 ? -5.407 -11.506 -23.590 1.00 84.25 94 LYS A O 1
ATOM 786 N N . TYR A 1 95 ? -3.483 -12.245 -22.681 1.00 81.69 95 TYR A N 1
ATOM 787 C CA . TYR A 1 95 ? -2.770 -10.975 -22.712 1.00 81.69 95 TYR A CA 1
ATOM 788 C C . TYR A 1 95 ? -1.560 -11.102 -23.632 1.00 81.69 95 TYR A C 1
ATOM 790 O O . TYR A 1 95 ? -0.853 -12.110 -23.596 1.00 81.69 95 TYR A O 1
ATOM 798 N N . PHE A 1 96 ? -1.319 -10.073 -24.439 1.00 78.50 96 PHE A N 1
ATOM 799 C CA . PHE A 1 96 ? -0.149 -9.980 -25.304 1.00 78.50 96 PHE A CA 1
ATOM 800 C C . PHE A 1 96 ? 0.734 -8.841 -24.803 1.00 78.50 96 PHE A C 1
ATOM 802 O O . PHE A 1 96 ? 0.262 -7.719 -24.626 1.00 78.50 96 PHE A O 1
ATOM 809 N N . ALA A 1 97 ? 2.008 -9.136 -24.556 1.00 78.88 97 ALA A N 1
ATOM 810 C CA . ALA A 1 97 ? 3.009 -8.127 -24.244 1.00 78.88 97 ALA A CA 1
ATOM 811 C C . ALA A 1 97 ? 3.768 -7.786 -25.528 1.00 78.88 97 ALA A C 1
ATOM 813 O O . ALA A 1 97 ? 4.370 -8.664 -26.145 1.00 78.88 97 ALA A O 1
ATOM 814 N N . VAL A 1 98 ? 3.730 -6.517 -25.928 1.00 74.44 98 VAL A N 1
ATOM 815 C CA . VAL A 1 98 ? 4.458 -6.010 -27.094 1.00 74.44 98 VAL A CA 1
ATOM 816 C C . VAL A 1 98 ? 5.462 -4.976 -26.607 1.00 74.44 98 VAL A C 1
ATOM 818 O O . VAL A 1 98 ? 5.100 -4.044 -25.892 1.00 74.44 98 VAL A O 1
ATOM 821 N N . MET A 1 99 ? 6.728 -5.149 -26.983 1.00 70.31 99 MET A N 1
ATOM 822 C CA . MET A 1 99 ? 7.792 -4.191 -26.702 1.00 70.31 99 MET A CA 1
ATOM 823 C C . MET A 1 99 ? 8.242 -3.557 -28.019 1.00 70.31 99 MET A C 1
ATOM 825 O O . MET A 1 99 ? 8.737 -4.248 -28.906 1.00 70.31 99 MET A O 1
ATOM 829 N N . CYS A 1 100 ? 8.088 -2.238 -28.139 1.00 67.25 100 CYS A N 1
ATOM 830 C CA . CYS A 1 100 ? 8.618 -1.450 -29.252 1.00 67.25 100 CYS A CA 1
ATOM 831 C C . CYS A 1 100 ? 9.676 -0.487 -28.713 1.00 67.25 100 CYS A C 1
ATOM 833 O O . CYS A 1 100 ? 9.408 0.242 -27.761 1.00 67.25 100 CYS A O 1
ATOM 835 N N . LEU A 1 101 ? 10.870 -0.490 -29.311 1.00 63.72 101 LEU A N 1
ATOM 836 C CA . LEU A 1 101 ? 12.002 0.306 -28.825 1.00 63.72 101 LEU A CA 1
ATOM 837 C C . LEU A 1 101 ? 12.080 1.721 -29.422 1.00 63.72 101 LEU A C 1
ATOM 839 O O . LEU A 1 101 ? 12.687 2.569 -28.782 1.00 63.72 101 LEU A O 1
ATOM 843 N N . GLU A 1 102 ? 11.446 2.025 -30.566 1.00 67.50 102 GLU A N 1
ATOM 844 C CA . GLU A 1 102 ? 11.672 3.325 -31.243 1.00 67.50 102 GLU A CA 1
ATOM 845 C C . GLU A 1 102 ? 10.453 3.951 -31.962 1.00 67.50 102 GLU A C 1
ATOM 847 O O . GLU A 1 102 ? 10.552 5.082 -32.430 1.00 67.50 102 GLU A O 1
ATOM 852 N N . ALA A 1 103 ? 9.282 3.298 -32.031 1.00 61.12 103 ALA A N 1
ATOM 853 C CA . ALA A 1 103 ? 8.141 3.837 -32.793 1.00 61.12 103 ALA A CA 1
ATOM 854 C C . ALA A 1 103 ? 6.764 3.385 -32.269 1.00 61.12 103 ALA A C 1
ATOM 856 O O . ALA A 1 103 ? 6.072 2.604 -32.921 1.00 61.12 103 ALA A O 1
ATOM 857 N N . LEU A 1 104 ? 6.330 3.878 -31.100 1.00 59.12 104 LEU A N 1
ATOM 858 C CA . LEU A 1 104 ? 4.911 3.754 -30.744 1.00 59.12 104 LEU A CA 1
ATOM 859 C C . LEU A 1 104 ? 4.102 4.779 -31.555 1.00 59.12 104 LEU A C 1
ATOM 861 O O . LEU A 1 104 ? 4.330 5.983 -31.398 1.00 59.12 104 LEU A O 1
ATOM 865 N N . PRO A 1 105 ? 3.141 4.352 -32.393 1.00 60.91 105 PRO A N 1
ATOM 866 C CA . PRO A 1 105 ? 2.219 5.290 -33.010 1.00 60.91 105 PRO A CA 1
ATOM 867 C C . PRO A 1 105 ? 1.460 6.040 -31.910 1.00 60.91 105 PRO A C 1
ATOM 869 O O . PRO A 1 105 ? 0.981 5.438 -30.949 1.00 60.91 105 PRO A O 1
ATOM 872 N N . ARG A 1 106 ? 1.316 7.364 -32.055 1.00 59.62 106 ARG A N 1
ATOM 873 C CA . ARG A 1 106 ? 0.570 8.220 -31.107 1.00 59.62 106 ARG A CA 1
ATOM 874 C C . ARG A 1 106 ? -0.864 7.737 -30.851 1.00 59.62 106 ARG A C 1
ATOM 876 O O . ARG A 1 106 ? -1.423 8.053 -29.808 1.00 59.62 106 ARG A O 1
ATOM 883 N N . ALA A 1 107 ? -1.434 6.965 -31.778 1.00 66.75 107 ALA A N 1
ATOM 884 C CA . ALA A 1 107 ? -2.746 6.336 -31.653 1.00 66.75 107 ALA A CA 1
ATOM 885 C C . ALA A 1 107 ? -2.794 5.171 -30.635 1.00 66.75 107 ALA A C 1
ATOM 887 O O . ALA A 1 107 ? -3.863 4.622 -30.392 1.00 66.75 107 ALA A O 1
ATOM 888 N N . GLY A 1 108 ? -1.666 4.790 -30.022 1.00 51.50 108 GLY A N 1
ATOM 889 C CA . GLY A 1 108 ? -1.601 3.904 -28.852 1.00 51.50 108 GLY A CA 1
ATOM 890 C C . GLY A 1 108 ? -1.797 2.412 -29.131 1.00 51.50 108 GLY A C 1
ATOM 891 O O . GLY A 1 108 ? -1.433 1.589 -28.295 1.00 51.50 108 GLY A O 1
ATOM 892 N N . VAL A 1 109 ? -2.306 2.051 -30.307 1.00 59.97 109 VAL A N 1
ATOM 893 C CA . VAL A 1 109 ? -2.434 0.666 -30.760 1.00 59.97 109 VAL A CA 1
ATOM 894 C C . VAL A 1 109 ? -1.532 0.501 -31.984 1.00 59.97 109 VAL A C 1
ATOM 896 O O . VAL A 1 109 ? -1.700 1.255 -32.947 1.00 59.97 109 VAL A O 1
ATOM 899 N N . PRO A 1 110 ? -0.542 -0.415 -31.978 1.00 58.75 110 PRO A N 1
ATOM 900 C CA . PRO A 1 110 ? 0.150 -0.761 -33.214 1.00 58.75 110 PRO A CA 1
ATOM 901 C C . PRO A 1 110 ? -0.907 -1.258 -34.200 1.00 58.75 110 PRO A C 1
ATOM 903 O O . PRO A 1 110 ? -1.736 -2.080 -33.814 1.00 58.75 110 PRO A O 1
ATOM 906 N N . ALA A 1 111 ? -0.921 -0.726 -35.426 1.00 58.03 111 ALA A N 1
ATOM 907 C CA . ALA A 1 111 ? -1.889 -1.122 -36.444 1.00 58.03 111 ALA A CA 1
ATOM 908 C C . ALA A 1 111 ? -1.927 -2.655 -36.523 1.00 58.03 111 ALA A C 1
ATOM 910 O O . ALA A 1 111 ? -0.930 -3.305 -36.829 1.00 58.03 111 ALA A O 1
ATOM 911 N N . THR A 1 112 ? -3.066 -3.229 -36.146 1.00 53.75 112 THR A N 1
ATOM 912 C CA . THR A 1 112 ? -3.259 -4.657 -35.872 1.00 53.75 112 THR A CA 1
ATOM 913 C C . THR A 1 112 ? -3.258 -5.516 -37.141 1.00 53.75 112 THR A C 1
ATOM 915 O O . THR A 1 112 ? -3.691 -6.663 -37.110 1.00 53.75 112 THR A O 1
ATOM 918 N N . GLU A 1 113 ? -2.805 -4.986 -38.274 1.00 47.09 113 GLU A N 1
ATOM 919 C CA . GLU A 1 113 ? -3.180 -5.486 -39.598 1.00 47.09 113 GLU A CA 1
ATOM 920 C C . GLU A 1 113 ? -2.444 -6.762 -40.037 1.00 47.09 113 GLU A C 1
ATOM 922 O O . GLU A 1 113 ? -2.664 -7.251 -41.136 1.00 47.09 113 GLU A O 1
ATOM 927 N N . GLN A 1 114 ? -1.613 -7.365 -39.183 1.00 47.38 114 GLN A N 1
ATOM 928 C CA . GLN A 1 114 ? -0.893 -8.595 -39.536 1.00 47.38 114 GLN A CA 1
ATOM 929 C C . GLN A 1 114 ? -0.685 -9.564 -38.366 1.00 47.38 114 GLN A C 1
ATOM 931 O O . GLN A 1 114 ? 0.342 -10.224 -38.250 1.00 47.38 114 GLN A O 1
ATOM 936 N N . TRP A 1 115 ? -1.691 -9.705 -37.501 1.00 49.38 115 TRP A N 1
ATOM 937 C CA . TRP A 1 115 ? -1.771 -10.844 -36.574 1.00 49.38 115 TRP A CA 1
ATOM 938 C C . TRP A 1 115 ? -2.505 -12.019 -37.241 1.00 49.38 115 TRP A C 1
ATOM 940 O O . TRP A 1 115 ? -3.422 -12.594 -36.663 1.00 49.38 115 TRP A O 1
ATOM 950 N N . SER A 1 116 ? -2.163 -12.338 -38.492 1.00 43.75 116 SER A N 1
ATOM 951 C CA . SER A 1 116 ? -2.729 -13.481 -39.209 1.00 43.75 116 SER A CA 1
ATOM 952 C C . SER A 1 116 ? -2.025 -14.764 -38.774 1.00 43.75 116 SER A C 1
ATOM 954 O O . SER A 1 116 ? -0.846 -14.946 -39.064 1.00 43.75 116 SER A O 1
ATOM 956 N N . ASP A 1 117 ? -2.760 -15.601 -38.043 1.00 40.75 117 ASP A N 1
ATOM 957 C CA . ASP A 1 117 ? -2.619 -17.053 -37.902 1.00 40.75 117 ASP A CA 1
ATOM 958 C C . ASP A 1 117 ? -1.244 -17.646 -38.246 1.00 40.75 117 ASP A C 1
ATOM 960 O O . ASP A 1 117 ? -0.978 -18.082 -39.363 1.00 40.75 117 ASP A O 1
ATOM 964 N N . GLY A 1 118 ? -0.382 -17.724 -37.231 1.00 42.72 118 GLY A N 1
ATOM 965 C CA . GLY A 1 118 ? 0.900 -18.420 -37.310 1.00 42.72 118 GLY A CA 1
ATOM 966 C C . GLY A 1 118 ? 2.078 -17.470 -37.153 1.00 42.72 118 GLY A C 1
ATOM 967 O O . GLY A 1 118 ? 2.410 -16.709 -38.051 1.00 42.72 118 GLY A O 1
ATOM 968 N N . LEU A 1 119 ? 2.729 -17.544 -35.989 1.00 48.97 119 LEU A N 1
ATOM 969 C CA . LEU A 1 119 ? 4.031 -16.941 -35.700 1.00 48.97 119 LEU A CA 1
ATOM 970 C C . LEU A 1 119 ? 4.988 -17.045 -36.904 1.00 48.97 119 LEU A C 1
ATOM 972 O O . LEU A 1 119 ? 5.615 -18.079 -37.120 1.00 48.97 119 LEU A O 1
ATOM 976 N N . ALA A 1 120 ? 5.153 -15.947 -37.635 1.00 36.59 120 ALA A N 1
ATOM 977 C CA . ALA A 1 120 ? 6.265 -15.740 -38.547 1.00 36.59 120 ALA A CA 1
ATOM 978 C C . ALA A 1 120 ? 6.868 -14.364 -38.252 1.00 36.59 120 ALA A C 1
ATOM 980 O O . ALA A 1 120 ? 6.416 -13.328 -38.732 1.00 36.59 120 ALA A O 1
ATOM 981 N N . LEU A 1 121 ? 7.897 -14.374 -37.403 1.00 44.72 121 LEU A N 1
ATOM 982 C CA . LEU A 1 121 ? 8.829 -13.265 -37.230 1.00 44.72 121 LEU A CA 1
ATOM 983 C C . LEU A 1 121 ? 9.545 -13.020 -38.566 1.00 44.72 121 LEU A C 1
ATOM 985 O O . LEU A 1 121 ? 10.498 -13.718 -38.910 1.00 44.72 121 LEU A O 1
ATOM 989 N N . GLY A 1 122 ? 9.076 -12.024 -39.313 1.00 34.50 122 GLY A N 1
ATOM 990 C CA . GLY A 1 122 ? 9.769 -11.478 -40.473 1.00 34.50 122 GLY A CA 1
ATOM 991 C C . GLY A 1 122 ? 10.874 -10.521 -40.036 1.00 34.50 122 GLY A C 1
ATOM 992 O O . GLY A 1 122 ? 10.622 -9.481 -39.433 1.00 34.50 122 GLY A O 1
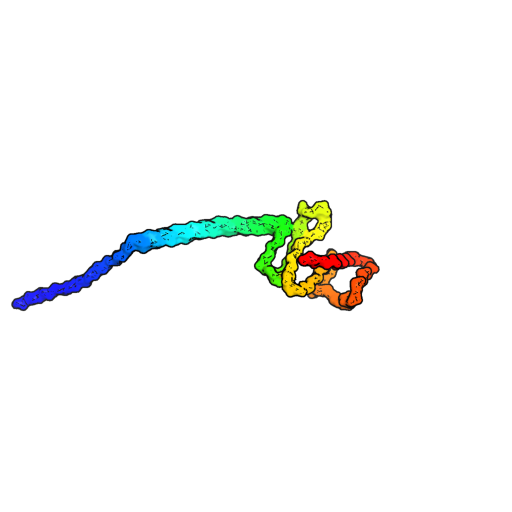ATOM 993 N N . THR A 1 123 ? 12.113 -10.889 -40.337 1.00 49.50 123 THR A N 1
ATOM 994 C CA . THR A 1 123 ? 13.317 -10.070 -40.185 1.00 49.50 123 THR A CA 1
ATOM 995 C C . THR A 1 123 ? 13.454 -9.122 -41.377 1.00 49.50 123 THR A C 1
ATOM 997 O O . THR A 1 123 ? 13.464 -9.592 -42.505 1.00 49.50 123 THR A O 1
ATOM 1000 N N . SER A 1 124 ? 13.609 -7.812 -41.150 1.00 37.34 124 SER A N 1
ATOM 1001 C CA . SER A 1 124 ? 14.340 -6.895 -42.050 1.00 37.34 124 SER A CA 1
ATOM 1002 C C . SER A 1 124 ? 14.387 -5.472 -41.469 1.00 37.34 124 SER A C 1
ATOM 1004 O O . SER A 1 124 ? 13.353 -4.873 -41.200 1.00 37.34 124 SER A O 1
ATOM 1006 N N . GLY A 1 125 ? 15.588 -4.918 -41.272 1.00 38.97 125 GLY A N 1
ATOM 1007 C CA . GLY A 1 125 ? 15.812 -3.462 -41.325 1.00 38.97 125 GLY A CA 1
ATOM 1008 C C . GLY A 1 125 ? 15.571 -2.577 -40.090 1.00 38.97 125 GLY A C 1
ATOM 1009 O O . GLY A 1 125 ? 15.828 -1.385 -40.187 1.00 38.97 125 GLY A O 1
ATOM 1010 N N . GLY A 1 126 ? 15.140 -3.091 -38.936 1.00 42.16 126 GLY A N 1
ATOM 1011 C CA . GLY A 1 126 ? 14.969 -2.271 -37.721 1.00 42.16 126 GLY A CA 1
ATOM 1012 C C . GLY A 1 126 ? 14.264 -3.061 -36.623 1.00 42.16 126 GLY A C 1
ATOM 1013 O O . GLY A 1 126 ? 13.059 -3.270 -36.668 1.00 42.16 126 GLY A O 1
ATOM 1014 N N . LYS A 1 127 ? 15.035 -3.632 -35.700 1.00 37.31 127 LYS A N 1
ATOM 1015 C CA . LYS A 1 127 ? 14.668 -4.836 -34.937 1.00 37.31 127 LYS A CA 1
ATOM 1016 C C . LYS A 1 127 ? 13.475 -4.646 -33.980 1.00 37.31 127 LYS A C 1
ATOM 1018 O O . LYS A 1 127 ? 13.634 -4.092 -32.895 1.00 37.31 127 LYS A O 1
ATOM 1023 N N . ALA A 1 128 ? 12.325 -5.229 -34.321 1.00 38.53 128 ALA A N 1
ATOM 1024 C CA . ALA A 1 128 ? 11.274 -5.579 -33.365 1.00 38.53 128 ALA A CA 1
ATOM 1025 C C . ALA A 1 128 ? 11.447 -7.046 -32.934 1.00 38.53 128 ALA A C 1
ATOM 1027 O O . ALA A 1 128 ? 11.432 -7.954 -33.763 1.00 38.53 128 ALA A O 1
ATOM 1028 N N . TYR A 1 129 ? 11.631 -7.277 -31.633 1.00 40.06 129 TYR A N 1
ATOM 1029 C CA . TYR A 1 129 ? 11.721 -8.611 -31.045 1.00 40.06 129 TYR A CA 1
ATOM 1030 C C . TYR A 1 129 ? 10.406 -8.927 -30.329 1.00 40.06 129 TYR A C 1
ATOM 1032 O O . TYR A 1 129 ? 10.119 -8.359 -29.278 1.00 40.06 129 TYR A O 1
ATOM 1040 N N . ALA A 1 130 ? 9.613 -9.842 -30.883 1.00 43.03 130 ALA A N 1
ATOM 1041 C CA . ALA A 1 130 ? 8.476 -10.432 -30.186 1.00 43.03 130 ALA A CA 1
ATOM 1042 C C . ALA A 1 130 ? 8.891 -11.805 -29.646 1.00 43.03 130 ALA A C 1
ATOM 1044 O O . ALA A 1 130 ? 8.884 -12.797 -30.369 1.00 43.03 130 ALA A O 1
ATOM 1045 N N . SER A 1 131 ? 9.284 -11.872 -28.372 1.00 46.03 131 SER A N 1
ATOM 1046 C CA . SER A 1 131 ? 9.431 -13.148 -27.672 1.00 46.03 131 SER A CA 1
ATOM 1047 C C . SER A 1 131 ? 8.090 -13.515 -27.037 1.00 46.03 131 SER A C 1
ATOM 1049 O O . SER A 1 131 ? 7.754 -13.032 -25.955 1.00 46.03 131 SER A O 1
ATOM 1051 N N . SER A 1 132 ? 7.299 -14.357 -27.699 1.00 43.97 132 SER A N 1
ATOM 1052 C CA . SER A 1 132 ? 6.116 -14.960 -27.085 1.00 43.97 132 SER A CA 1
ATOM 1053 C C . SER A 1 132 ? 6.544 -16.187 -26.280 1.00 43.97 132 SER A C 1
ATOM 1055 O O . SER A 1 132 ? 6.390 -17.321 -26.729 1.00 43.97 132 SER A O 1
ATOM 1057 N N . THR A 1 133 ? 7.123 -15.986 -25.100 1.00 42.88 133 THR A N 1
ATOM 1058 C CA . THR A 1 133 ? 7.260 -17.087 -24.144 1.00 42.88 133 THR A CA 1
ATOM 1059 C C . THR A 1 133 ? 5.901 -17.243 -23.463 1.00 42.88 133 THR A C 1
ATOM 1061 O O . THR A 1 133 ? 5.478 -16.315 -22.769 1.00 42.88 133 THR A O 1
ATOM 1064 N N . PRO A 1 134 ? 5.165 -18.351 -23.665 1.00 43.78 134 PRO A N 1
ATOM 1065 C CA . PRO A 1 134 ? 3.925 -18.568 -22.938 1.00 43.78 134 PRO A CA 1
ATOM 1066 C C . PRO A 1 134 ? 4.257 -18.654 -21.447 1.00 43.78 134 PRO A C 1
ATOM 1068 O O . PRO A 1 134 ? 4.932 -19.579 -20.995 1.00 43.78 134 PRO A O 1
ATOM 1071 N N . VAL A 1 135 ? 3.808 -17.662 -20.680 1.00 44.88 135 VAL A N 1
ATOM 1072 C CA . VAL A 1 135 ? 3.917 -17.679 -19.222 1.00 44.88 135 VAL A CA 1
ATOM 1073 C C . VAL A 1 135 ? 2.926 -18.727 -18.722 1.00 44.88 135 VAL A C 1
ATOM 1075 O O . VAL A 1 135 ? 1.721 -18.485 -18.690 1.00 44.88 135 VAL A O 1
ATOM 1078 N N . ARG A 1 136 ? 3.422 -19.922 -18.379 1.00 38.78 136 ARG A N 1
ATOM 1079 C CA . ARG A 1 136 ? 2.658 -20.890 -17.582 1.00 38.78 136 ARG A CA 1
ATOM 1080 C C . ARG A 1 136 ? 2.505 -20.299 -16.179 1.00 38.78 136 ARG A C 1
ATOM 1082 O O . ARG A 1 136 ? 3.481 -20.237 -15.437 1.00 38.78 136 ARG A O 1
ATOM 1089 N N . THR A 1 137 ? 1.308 -19.801 -15.879 1.00 42.34 137 THR A N 1
ATOM 1090 C CA . THR A 1 137 ? 0.880 -19.382 -14.534 1.00 42.34 137 THR A CA 1
ATOM 1091 C C . THR A 1 137 ? 0.629 -20.562 -13.619 1.00 42.34 137 THR A C 1
ATOM 1093 O O . THR A 1 137 ? 0.139 -21.587 -14.145 1.00 42.34 137 THR A O 1
#

pLDDT: mean 77.08, std 19.86, range [34.5, 98.5]

Secondary structure (DSSP, 8-state):
--------PPP-------HHHHHHHHHHHHHHHHHHHHHHHHHHHHHHHHHHHHHHT----S-TTS-EEEEPPGGG-SSSS--EEEE--SSS--------SS---TTSS---TT--SS------SS-----------

Sequence (137 aa):
MHRMTSEPTPPKRRPRISLLSLLLLMAVVGTTLMTWMQWRELGPLRTENRRLKEERGDLFVADPKRVHAIRIPKDFVTNQNYAFRVWVPRDGRKYFAVMCLEALPRAGVPATEQWSDGLALGTSGGKAYASSTPVRT

Foldseek 3Di:
DDDDDDDDDDDDDDDPDDPVNVVVVVVVVVVVVVVVVVCVVVVVVVVVVVVVCLQQLNWDCPDLQDKDKHWGDCVPDPDNDTDMDIRDHPPPDDDADFDDDPDDPPVRDDPPPPPPDDDDPDDDDHDGDRDPPPPPD

Radius of gyration: 34.45 Å; chains: 1; bounding box: 80×56×100 Å